Protein AF-A0A2P5C4Z2-F1 (afdb_monomer_lite)

Secondary structure (DSSP, 8-state):
-----------------HHHHHHHHHHHHHHHHHHHHHHHHHHHHHHSHHHHHHHHTS-HHHHHHHHHHHHHHHHHHHHHHHHHHHHHHHHHHHHHHHHHHHHHHHHHHHHHHHHHHHHHHHHHTT--

pLDDT: mean 77.93, std 17.24, range [33.22, 95.69]

Structure (mmCIF, N/CA/C/O backbone):
data_AF-A0A2P5C4Z2-F1
#
_entry.id   AF-A0A2P5C4Z2-F1
#
loop_
_atom_site.group_PDB
_atom_site.id
_atom_site.type_symbol
_atom_site.label_atom_id
_atom_site.label_alt_id
_atom_site.label_comp_id
_atom_site.label_asym_id
_atom_site.label_entity_id
_atom_site.label_seq_id
_atom_site.pdbx_PDB_ins_code
_atom_site.Cartn_x
_atom_site.Cartn_y
_atom_site.Cartn_z
_atom_site.occupancy
_atom_site.B_iso_or_equiv
_atom_site.auth_seq_id
_atom_site.auth_comp_id
_atom_site.auth_asym_id
_atom_site.auth_atom_id
_atom_site.pdbx_PDB_model_num
ATOM 1 N N . MET A 1 1 ? 34.610 56.907 -1.989 1.00 44.38 1 MET A N 1
ATOM 2 C CA . MET A 1 1 ? 35.527 56.065 -2.791 1.00 44.38 1 MET A CA 1
ATOM 3 C C . MET A 1 1 ? 36.081 55.009 -1.846 1.00 44.38 1 MET A C 1
ATOM 5 O O . MET A 1 1 ? 36.580 55.414 -0.810 1.00 44.38 1 MET A O 1
ATOM 9 N N . SER A 1 2 ? 35.853 53.703 -2.002 1.00 38.38 2 SER A N 1
ATOM 10 C CA . SER A 1 2 ? 36.085 52.847 -3.183 1.00 38.38 2 SER A CA 1
ATOM 11 C C . SER A 1 2 ? 35.118 51.641 -3.162 1.00 38.38 2 SER A C 1
ATOM 13 O O . SER A 1 2 ? 34.876 51.085 -2.101 1.00 38.38 2 SER A O 1
ATOM 15 N N . HIS A 1 3 ? 34.414 51.380 -4.270 1.00 40.19 3 HIS A N 1
ATOM 16 C CA . HIS A 1 3 ? 34.574 50.218 -5.171 1.00 40.19 3 HIS A CA 1
ATOM 17 C C . HIS A 1 3 ? 34.009 48.882 -4.632 1.00 40.19 3 HIS A C 1
ATOM 19 O O . HIS A 1 3 ? 34.709 48.131 -3.961 1.00 40.19 3 HIS A O 1
ATOM 25 N N . LEU A 1 4 ? 32.753 48.569 -4.982 1.00 33.78 4 LEU A N 1
ATOM 26 C CA . LEU A 1 4 ? 32.196 47.214 -4.914 1.00 33.78 4 LEU A CA 1
ATOM 27 C C . LEU A 1 4 ? 31.867 46.770 -6.343 1.00 33.78 4 LEU A C 1
ATOM 29 O O . LEU A 1 4 ? 30.758 46.944 -6.828 1.00 33.78 4 LEU A O 1
ATOM 33 N N . GLU A 1 5 ? 32.884 46.237 -7.007 1.00 46.44 5 GLU A N 1
ATOM 34 C CA . GLU A 1 5 ? 32.757 45.400 -8.195 1.00 46.44 5 GLU A CA 1
ATOM 35 C C . GLU A 1 5 ? 33.354 44.054 -7.788 1.00 46.44 5 GLU A C 1
ATOM 37 O O . GLU A 1 5 ? 34.567 43.940 -7.608 1.00 46.44 5 GLU A O 1
ATOM 42 N N . LEU A 1 6 ? 32.502 43.051 -7.580 1.00 33.22 6 LEU A N 1
ATOM 43 C CA . LEU A 1 6 ? 32.915 41.650 -7.574 1.00 33.22 6 LEU A CA 1
ATOM 44 C C . LEU A 1 6 ? 31.956 40.869 -8.472 1.00 33.22 6 LEU A C 1
ATOM 46 O O . LEU A 1 6 ? 31.088 40.124 -8.028 1.00 33.22 6 LEU A O 1
ATOM 50 N N . SER A 1 7 ? 32.137 41.088 -9.771 1.00 46.50 7 SER A N 1
ATOM 51 C CA . SER A 1 7 ? 31.831 40.103 -10.796 1.00 46.50 7 SER A CA 1
ATOM 52 C C . SER A 1 7 ? 32.673 38.852 -10.536 1.00 46.50 7 SER A C 1
ATOM 54 O O . SER A 1 7 ? 33.900 38.928 -10.605 1.00 46.50 7 SER A O 1
ATOM 56 N N . LYS A 1 8 ? 32.038 37.711 -10.242 1.00 40.50 8 LYS A N 1
ATOM 57 C CA . LYS A 1 8 ? 32.404 36.443 -10.885 1.00 40.50 8 LYS A CA 1
ATOM 58 C C . LYS A 1 8 ? 31.354 35.366 -10.652 1.00 40.50 8 LYS A C 1
ATOM 60 O O . LYS A 1 8 ? 30.974 35.072 -9.525 1.00 40.50 8 LYS A O 1
ATOM 65 N N . GLU A 1 9 ? 30.937 34.786 -11.764 1.00 45.53 9 GLU A N 1
ATOM 66 C CA . GLU A 1 9 ? 30.151 33.570 -11.901 1.00 45.53 9 GLU A CA 1
ATOM 67 C C . GLU A 1 9 ? 30.445 32.530 -10.813 1.00 45.53 9 GLU A C 1
ATOM 69 O O . GLU A 1 9 ? 31.582 32.123 -10.579 1.00 45.53 9 GLU A O 1
ATOM 74 N N . THR A 1 10 ? 29.385 31.998 -10.222 1.00 34.69 10 THR A N 1
ATOM 75 C CA . THR A 1 10 ? 29.356 30.576 -9.895 1.00 34.69 10 THR A CA 1
ATOM 76 C C . THR A 1 10 ? 28.046 30.058 -10.451 1.00 34.69 10 THR A C 1
ATOM 78 O O . THR A 1 10 ? 27.021 30.014 -9.778 1.00 34.69 10 THR A O 1
ATOM 81 N N . ALA A 1 11 ? 28.079 29.724 -11.742 1.00 44.97 11 ALA A N 1
ATOM 82 C CA . ALA A 1 11 ? 27.218 28.690 -12.274 1.00 44.97 11 ALA A CA 1
ATOM 83 C C . ALA A 1 11 ? 27.558 27.419 -11.491 1.00 44.97 11 ALA A C 1
ATOM 85 O O . ALA A 1 11 ? 28.451 26.659 -11.863 1.00 44.97 11 ALA A O 1
ATOM 86 N N . THR A 1 12 ? 26.896 27.216 -10.354 1.00 34.09 12 THR A N 1
ATOM 87 C CA . THR A 1 12 ? 26.786 25.881 -9.791 1.00 34.09 12 THR A CA 1
ATOM 88 C C . THR A 1 12 ? 25.917 25.136 -10.787 1.00 34.09 12 THR A C 1
ATOM 90 O O . THR A 1 12 ? 24.692 25.234 -10.758 1.00 34.09 12 THR A O 1
ATOM 93 N N . SER A 1 13 ? 26.586 24.504 -11.756 1.00 44.09 13 SER A N 1
ATOM 94 C CA . SER A 1 13 ? 26.050 23.394 -12.526 1.00 44.09 13 SER A CA 1
ATOM 95 C C . SER A 1 13 ? 25.271 22.544 -11.536 1.00 44.09 13 SER A C 1
ATOM 97 O O . SER A 1 13 ? 25.856 21.953 -10.627 1.00 44.09 13 SER A O 1
ATOM 99 N N . LEU A 1 14 ? 23.945 22.610 -11.637 1.00 46.19 14 LEU A N 1
ATOM 100 C CA . LEU A 1 14 ? 23.016 21.797 -10.877 1.00 46.19 14 LEU A CA 1
ATOM 101 C C . LEU A 1 14 ? 23.155 20.388 -11.443 1.00 46.19 14 LEU A C 1
ATOM 103 O O . LEU A 1 14 ? 22.292 19.919 -12.171 1.00 46.19 14 LEU A O 1
ATOM 107 N N . GLU A 1 15 ? 24.299 19.759 -11.203 1.00 40.09 15 GLU A N 1
ATOM 108 C CA . GLU A 1 15 ? 24.484 18.344 -11.438 1.00 40.09 15 GLU A CA 1
ATOM 109 C C . GLU A 1 15 ? 23.599 17.674 -10.387 1.00 40.09 15 GLU A C 1
ATOM 111 O O . GLU A 1 15 ? 23.866 17.807 -9.187 1.00 40.09 15 GLU A O 1
ATOM 116 N N . PRO A 1 16 ? 22.447 17.100 -10.781 1.00 42.53 16 PRO A N 1
ATOM 117 C CA . PRO A 1 16 ? 21.524 16.563 -9.807 1.00 42.53 16 PRO A CA 1
ATOM 118 C C . PRO A 1 16 ? 22.221 15.358 -9.187 1.00 42.53 16 PRO A C 1
ATOM 120 O O . PRO A 1 16 ? 22.420 14.341 -9.845 1.00 42.53 16 PRO A O 1
ATOM 123 N N . ASN A 1 17 ? 22.623 15.499 -7.926 1.00 51.75 17 ASN A N 1
ATOM 124 C CA . ASN A 1 17 ? 23.183 14.421 -7.131 1.00 51.75 17 ASN A CA 1
ATOM 125 C C . ASN A 1 17 ? 22.094 13.350 -6.958 1.00 51.75 17 ASN A C 1
ATOM 127 O O . ASN A 1 17 ? 21.253 13.430 -6.066 1.00 51.75 17 ASN A O 1
ATOM 131 N N . LEU A 1 18 ? 22.039 12.411 -7.905 1.00 53.31 18 LEU A N 1
ATOM 132 C CA . LEU A 1 18 ? 21.040 11.344 -7.969 1.00 53.31 18 LEU A CA 1
ATOM 133 C C . LEU A 1 18 ? 21.111 10.438 -6.730 1.00 53.31 18 LEU A C 1
ATOM 135 O O . LEU A 1 18 ? 20.081 9.972 -6.261 1.00 53.31 18 LEU A O 1
ATOM 139 N N . VAL A 1 19 ? 22.307 10.279 -6.150 1.00 47.03 19 VAL A N 1
ATOM 140 C CA . VAL A 1 19 ? 22.574 9.406 -4.994 1.00 47.03 19 VAL A CA 1
ATOM 141 C C . VAL A 1 19 ? 21.892 9.896 -3.709 1.00 47.03 19 VAL A C 1
ATOM 143 O O . VAL A 1 19 ? 21.485 9.080 -2.887 1.00 47.03 19 VAL A O 1
ATOM 146 N N . ASP A 1 20 ? 21.735 11.209 -3.536 1.00 60.78 20 ASP A N 1
ATOM 147 C CA . ASP A 1 20 ? 21.149 11.797 -2.318 1.00 60.78 20 ASP A CA 1
ATOM 148 C C . ASP A 1 20 ? 19.611 11.675 -2.304 1.00 60.78 20 ASP A C 1
ATOM 150 O O . ASP A 1 20 ? 18.987 11.420 -1.274 1.00 60.78 20 ASP A O 1
ATOM 154 N N . LYS A 1 21 ? 18.988 11.750 -3.488 1.00 66.25 21 LYS A N 1
ATOM 155 C CA . LYS A 1 21 ? 17.525 11.701 -3.654 1.00 66.25 21 LYS A CA 1
ATOM 156 C C . LYS A 1 21 ? 16.937 10.318 -3.406 1.00 66.25 21 LYS A C 1
ATOM 158 O O . LYS A 1 21 ? 15.841 10.208 -2.858 1.00 66.25 21 LYS A O 1
ATOM 163 N N . ASP A 1 22 ? 17.657 9.267 -3.788 1.00 70.56 22 ASP A N 1
ATOM 164 C CA . ASP A 1 22 ? 17.205 7.897 -3.552 1.00 70.56 22 ASP A CA 1
ATOM 165 C C . ASP A 1 22 ? 17.188 7.586 -2.048 1.00 70.56 22 ASP A C 1
ATOM 167 O O . ASP A 1 22 ? 16.217 7.027 -1.540 1.00 70.56 22 ASP A O 1
ATOM 171 N N . GLY A 1 23 ? 18.210 8.026 -1.303 1.00 75.75 23 GLY A N 1
ATOM 172 C CA . GLY A 1 23 ? 18.269 7.876 0.155 1.00 75.75 23 GLY A CA 1
ATOM 173 C C . GLY A 1 23 ? 17.136 8.604 0.887 1.00 75.75 23 GLY A C 1
ATOM 174 O O . GLY A 1 23 ? 16.505 8.027 1.777 1.00 75.75 23 GLY A O 1
ATOM 175 N N . GLU A 1 24 ? 16.833 9.840 0.485 1.00 78.81 24 GLU A N 1
ATOM 176 C CA . GLU A 1 24 ? 15.699 10.608 1.017 1.00 78.81 24 GLU A CA 1
ATOM 177 C C . GLU A 1 24 ? 14.351 9.942 0.717 1.00 78.81 24 GLU A C 1
ATOM 179 O O . GLU A 1 24 ? 13.489 9.866 1.598 1.00 78.81 24 GLU A O 1
ATOM 184 N N . LEU A 1 25 ? 14.178 9.400 -0.493 1.00 74.44 25 LEU A N 1
ATOM 185 C CA . LEU A 1 25 ? 12.976 8.662 -0.865 1.00 74.44 25 LEU A CA 1
ATOM 186 C C . LEU A 1 25 ? 12.801 7.416 0.004 1.00 74.44 25 LEU A C 1
ATOM 188 O O . LEU A 1 25 ? 11.727 7.213 0.563 1.00 74.44 25 LEU A O 1
ATOM 192 N N . PHE A 1 26 ? 13.844 6.603 0.187 1.00 73.38 26 PHE A N 1
ATOM 193 C CA . PHE A 1 26 ? 13.771 5.428 1.061 1.00 73.38 26 PHE A CA 1
ATOM 194 C C . PHE A 1 26 ? 13.459 5.799 2.516 1.00 73.38 26 PHE A C 1
ATOM 196 O O . PHE A 1 26 ? 12.690 5.102 3.181 1.00 73.38 26 PHE A O 1
ATOM 203 N N . ALA A 1 27 ? 14.009 6.907 3.018 1.00 83.00 27 ALA A N 1
ATOM 204 C CA . ALA A 1 27 ? 13.679 7.410 4.348 1.00 83.00 27 ALA A CA 1
ATOM 205 C C . ALA A 1 27 ? 12.202 7.829 4.450 1.00 83.00 27 ALA A C 1
ATOM 207 O O . ALA A 1 27 ? 11.529 7.480 5.425 1.00 83.00 27 ALA A O 1
ATOM 208 N N . LEU A 1 28 ? 11.679 8.519 3.430 1.00 80.81 28 LEU A N 1
ATOM 209 C CA . LEU A 1 28 ? 10.270 8.896 3.349 1.00 80.81 28 LEU A CA 1
ATOM 210 C C . LEU A 1 28 ? 9.372 7.654 3.296 1.00 80.81 28 LEU A C 1
ATOM 212 O O . LEU A 1 28 ? 8.440 7.548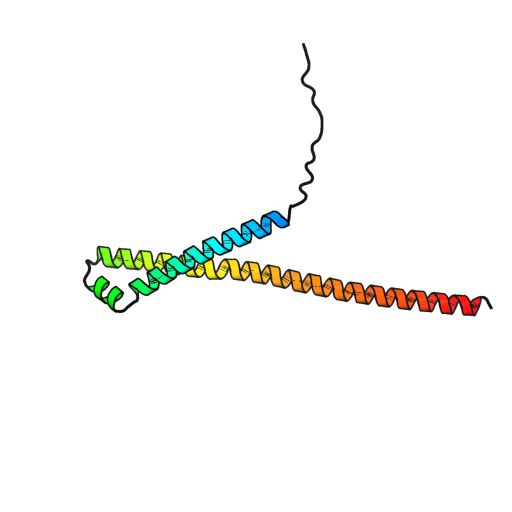 4.089 1.00 80.81 28 LEU A O 1
ATOM 216 N N . LEU A 1 29 ? 9.689 6.683 2.438 1.00 75.81 29 LEU A N 1
ATOM 217 C CA . LEU A 1 29 ? 8.962 5.419 2.310 1.00 75.81 29 LEU A CA 1
ATOM 218 C C . LEU A 1 29 ? 8.890 4.656 3.634 1.00 75.81 29 LEU A C 1
ATOM 220 O O . LEU A 1 29 ? 7.808 4.225 4.029 1.00 75.81 29 LEU A O 1
ATOM 224 N N . ASN A 1 30 ? 10.006 4.544 4.357 1.00 80.94 30 ASN A N 1
ATOM 225 C CA . ASN A 1 30 ? 10.030 3.896 5.669 1.00 80.94 30 ASN A CA 1
ATOM 226 C C . ASN A 1 30 ? 9.155 4.636 6.688 1.00 80.94 30 ASN A C 1
ATOM 228 O O . ASN A 1 30 ? 8.354 4.005 7.376 1.00 80.94 30 ASN A O 1
ATOM 232 N N . GLN A 1 31 ? 9.224 5.970 6.744 1.00 84.69 31 GLN A N 1
ATOM 233 C CA . GLN A 1 31 ? 8.352 6.749 7.630 1.00 84.69 31 GLN A CA 1
ATOM 234 C C . GLN A 1 31 ? 6.866 6.609 7.277 1.00 84.69 31 GLN A C 1
ATOM 236 O O . GLN A 1 31 ? 6.012 6.588 8.168 1.00 84.69 31 GLN A O 1
ATOM 241 N N . LEU A 1 32 ? 6.531 6.566 5.986 1.00 81.25 32 LEU A N 1
ATOM 242 C CA . LEU A 1 32 ? 5.157 6.376 5.529 1.00 81.25 32 LEU A CA 1
ATOM 243 C C . LEU A 1 32 ? 4.657 4.974 5.885 1.00 81.25 32 LEU A C 1
ATOM 245 O O . LEU A 1 32 ? 3.549 4.836 6.404 1.00 81.25 32 LEU A O 1
ATOM 249 N N . LEU A 1 33 ? 5.493 3.955 5.690 1.00 81.44 33 LEU A N 1
ATOM 250 C CA . LEU A 1 33 ? 5.180 2.582 6.063 1.00 81.44 33 LEU A CA 1
ATOM 251 C C . LEU A 1 33 ? 4.973 2.444 7.577 1.00 81.44 33 LEU A C 1
ATOM 253 O O . LEU A 1 33 ? 3.987 1.850 8.002 1.00 81.44 33 LEU A O 1
ATOM 257 N N . GLU A 1 34 ? 5.828 3.049 8.402 1.00 86.88 34 GLU A N 1
ATOM 258 C CA . GLU A 1 34 ? 5.656 3.079 9.860 1.00 86.88 34 GLU A CA 1
ATOM 259 C C . GLU A 1 34 ? 4.317 3.710 10.265 1.00 86.88 34 GLU A C 1
ATOM 261 O O . GLU A 1 34 ? 3.585 3.158 11.093 1.00 86.88 34 GLU A O 1
ATOM 266 N N . LYS A 1 35 ? 3.951 4.842 9.650 1.00 86.06 35 LYS A N 1
ATOM 267 C CA . LYS A 1 35 ? 2.657 5.502 9.884 1.00 86.06 35 LYS A CA 1
ATOM 268 C C . LYS A 1 35 ? 1.487 4.613 9.471 1.00 86.06 35 LYS A C 1
ATOM 270 O O . LYS A 1 35 ? 0.535 4.489 10.239 1.00 86.06 35 LYS A O 1
ATOM 275 N N . ALA A 1 36 ? 1.574 3.962 8.312 1.00 84.88 36 ALA A N 1
ATOM 276 C CA . ALA A 1 36 ? 0.556 3.029 7.842 1.00 84.88 36 ALA A CA 1
ATOM 277 C C . ALA A 1 36 ? 0.400 1.841 8.806 1.00 84.88 36 ALA A C 1
ATOM 279 O O . ALA A 1 36 ? -0.718 1.526 9.211 1.00 84.88 36 ALA A O 1
ATOM 280 N N . CYS A 1 37 ? 1.504 1.244 9.259 1.00 86.06 37 CYS A N 1
ATOM 281 C CA . CYS A 1 37 ? 1.502 0.157 10.238 1.00 86.06 37 CYS A CA 1
ATOM 282 C C . CYS A 1 37 ? 0.840 0.570 11.562 1.00 86.06 37 CYS A C 1
ATOM 284 O O . CYS A 1 37 ? 0.017 -0.170 12.103 1.00 86.06 37 CYS A O 1
ATOM 286 N N . MET A 1 38 ? 1.138 1.770 12.068 1.00 88.19 38 MET A N 1
ATOM 287 C CA . MET A 1 38 ? 0.486 2.300 13.271 1.00 88.19 38 MET A CA 1
ATOM 288 C C . MET A 1 38 ? -1.021 2.512 13.072 1.00 88.19 38 MET A C 1
ATOM 290 O O . MET A 1 38 ? -1.815 2.188 13.961 1.00 88.19 38 MET A O 1
ATOM 294 N N . SER A 1 39 ? -1.429 3.031 11.912 1.00 86.50 39 SER A N 1
ATOM 295 C CA . SER A 1 39 ? -2.840 3.207 11.561 1.00 86.50 39 SER A CA 1
ATOM 296 C C . SER A 1 39 ? -3.583 1.872 11.472 1.00 86.50 39 SER A C 1
ATOM 298 O O . SER A 1 39 ? -4.683 1.767 12.012 1.00 86.50 39 SER A O 1
ATOM 300 N N . ILE A 1 40 ? -2.978 0.840 10.876 1.00 88.31 40 ILE A N 1
ATOM 301 C CA . ILE A 1 40 ? -3.546 -0.518 10.801 1.00 88.31 40 ILE A CA 1
ATOM 302 C C . ILE A 1 40 ? -3.710 -1.114 12.197 1.00 88.31 40 ILE A C 1
ATOM 304 O O . ILE A 1 40 ? -4.803 -1.544 12.549 1.00 88.31 40 ILE A O 1
ATOM 308 N N . ALA A 1 41 ? -2.674 -1.050 13.038 1.00 91.50 41 ALA A N 1
ATOM 309 C CA . ALA A 1 41 ? -2.751 -1.551 14.410 1.00 91.50 41 ALA A CA 1
ATOM 310 C C . ALA A 1 41 ? -3.853 -0.849 15.229 1.00 91.50 41 ALA A C 1
ATOM 312 O O . ALA A 1 41 ? -4.511 -1.465 16.074 1.00 91.50 41 ALA A O 1
ATOM 313 N N . PHE A 1 42 ? -4.085 0.446 14.984 1.00 89.00 42 PHE A N 1
ATOM 314 C CA . PHE A 1 42 ? -5.207 1.166 15.583 1.00 89.00 42 PHE A CA 1
ATOM 315 C C . PHE A 1 42 ? -6.559 0.653 15.074 1.00 89.00 42 PHE A C 1
ATOM 317 O O . PHE A 1 42 ? -7.462 0.443 15.887 1.00 89.00 42 PHE A O 1
ATOM 324 N N . ILE A 1 43 ? -6.699 0.458 13.759 1.00 89.69 43 ILE A N 1
ATOM 325 C CA . ILE A 1 43 ? -7.918 -0.078 13.144 1.00 89.69 43 ILE A CA 1
ATOM 326 C C . ILE A 1 43 ? -8.225 -1.451 13.740 1.00 89.69 43 ILE A C 1
ATOM 328 O O . ILE A 1 43 ? -9.303 -1.605 14.304 1.00 89.69 43 ILE A O 1
ATOM 332 N N . ASP A 1 44 ? -7.264 -2.376 13.744 1.00 91.81 44 ASP A N 1
ATOM 333 C CA . ASP A 1 44 ? -7.414 -3.728 14.299 1.00 91.81 44 ASP A CA 1
ATOM 334 C C . ASP A 1 44 ? -7.860 -3.708 15.759 1.00 91.81 44 ASP A C 1
ATOM 336 O O . ASP A 1 44 ? -8.769 -4.430 16.174 1.00 91.81 44 ASP A O 1
ATOM 340 N N . ARG A 1 45 ? -7.266 -2.827 16.570 1.00 92.25 45 ARG A N 1
ATOM 341 C CA . ARG A 1 45 ? -7.662 -2.678 17.971 1.00 92.25 45 ARG A CA 1
ATOM 342 C C . ARG A 1 45 ? -9.116 -2.221 18.113 1.00 92.25 45 ARG A C 1
ATOM 344 O O . ARG A 1 45 ? -9.784 -2.647 19.055 1.00 92.25 45 ARG A O 1
ATOM 351 N N . VAL A 1 46 ? -9.593 -1.332 17.243 1.00 86.94 46 VAL A N 1
ATOM 352 C CA . VAL A 1 46 ? -10.965 -0.796 17.292 1.00 86.94 46 VAL A CA 1
ATOM 353 C C . VAL A 1 46 ? -11.982 -1.775 16.702 1.00 86.94 46 VAL A C 1
ATOM 355 O O . VAL A 1 46 ? -13.087 -1.866 17.233 1.00 86.94 46 VAL A O 1
ATOM 358 N N . THR A 1 47 ? -11.619 -2.505 15.649 1.00 88.69 47 THR A N 1
ATOM 359 C CA . THR A 1 47 ? -12.481 -3.479 14.960 1.00 88.69 47 THR A CA 1
ATOM 360 C C . THR A 1 47 ? -12.480 -4.857 15.616 1.00 88.69 47 THR A C 1
ATOM 362 O O . THR A 1 47 ? -13.385 -5.643 15.351 1.00 88.69 47 THR A O 1
ATOM 365 N N . SER A 1 48 ? -11.518 -5.149 16.499 1.00 94.50 48 SER A N 1
ATOM 366 C CA . SER A 1 48 ? -11.553 -6.348 17.343 1.00 94.50 48 SER A CA 1
ATOM 367 C C . SER A 1 48 ? -12.859 -6.440 18.136 1.00 94.50 48 SER A C 1
ATOM 369 O O . SER A 1 48 ? -13.393 -5.419 18.569 1.00 94.50 48 SER A O 1
ATOM 371 N N . GLU A 1 49 ? -13.338 -7.658 18.399 1.00 93.94 49 GLU A N 1
ATOM 372 C CA . GLU A 1 49 ? -14.581 -7.900 19.150 1.00 93.94 49 GLU A CA 1
ATOM 373 C C . GLU A 1 49 ? -14.596 -7.152 20.495 1.00 93.94 49 GLU A C 1
ATOM 375 O O . GLU A 1 49 ? -15.524 -6.411 20.811 1.00 93.94 49 GLU A O 1
ATOM 380 N N . GLU A 1 50 ? -13.502 -7.250 21.251 1.00 93.94 50 GLU A N 1
ATOM 381 C CA . GLU A 1 50 ? -13.319 -6.542 22.521 1.00 93.94 50 GLU A CA 1
ATOM 382 C C . GLU A 1 50 ? -13.306 -5.011 22.339 1.00 93.94 50 GLU A C 1
ATOM 384 O O . GLU A 1 50 ? -13.852 -4.268 23.159 1.00 93.94 50 GLU A O 1
ATOM 389 N N . GLY A 1 51 ? -12.675 -4.506 21.275 1.00 91.62 51 GLY A N 1
ATOM 390 C CA . GLY A 1 51 ? -12.651 -3.080 20.940 1.00 91.62 51 GLY A CA 1
ATOM 391 C C . GLY A 1 51 ? -14.032 -2.538 20.578 1.00 91.62 51 GLY A C 1
ATOM 392 O O . GLY A 1 51 ? -14.441 -1.486 21.084 1.00 91.62 51 GLY A O 1
ATOM 393 N N . TRP A 1 52 ? -14.766 -3.295 19.770 1.00 88.06 52 TRP A N 1
ATOM 394 C CA . TRP A 1 52 ? -16.115 -2.995 19.322 1.00 88.06 52 TRP A CA 1
ATOM 395 C C . TRP A 1 52 ? -17.121 -3.026 20.476 1.00 88.06 52 TRP A C 1
ATOM 397 O O . TRP A 1 52 ? -17.854 -2.056 20.687 1.00 88.06 52 TRP A O 1
ATOM 407 N N . GLU A 1 53 ? -17.112 -4.080 21.294 1.00 93.31 53 GLU A N 1
ATOM 408 C CA . GLU A 1 53 ? -17.949 -4.188 22.494 1.00 93.31 53 GLU A CA 1
ATOM 409 C C . GLU A 1 53 ? -17.670 -3.062 23.487 1.00 93.31 53 GLU A C 1
ATOM 411 O O . GLU A 1 53 ? -18.589 -2.423 24.014 1.00 93.31 53 GLU A O 1
ATOM 416 N N . ARG A 1 54 ? -16.390 -2.739 23.699 1.00 90.88 54 ARG A N 1
ATOM 417 C CA . ARG A 1 54 ? -16.001 -1.605 24.536 1.00 90.88 54 ARG A CA 1
ATOM 418 C C . ARG A 1 54 ? -16.538 -0.294 23.979 1.00 90.88 54 ARG A C 1
ATOM 420 O O . ARG A 1 54 ? -16.957 0.544 24.771 1.00 90.88 54 ARG A O 1
ATOM 427 N N . MET A 1 55 ? -16.532 -0.105 22.660 1.00 89.88 55 MET A N 1
ATOM 428 C CA . MET A 1 55 ? -17.038 1.103 22.009 1.00 89.88 55 MET A CA 1
ATOM 429 C C . MET A 1 55 ? -18.560 1.234 22.133 1.00 89.88 55 MET A C 1
ATOM 431 O O . MET A 1 55 ? -19.031 2.317 22.481 1.00 89.88 55 MET A O 1
ATOM 435 N N . LYS A 1 56 ? -19.317 0.142 21.959 1.00 87.44 56 LYS A N 1
ATOM 436 C CA . LYS A 1 56 ? -20.782 0.117 22.145 1.00 87.44 56 LYS A CA 1
ATOM 437 C C . LYS A 1 56 ? -21.216 0.511 23.560 1.00 87.44 56 LYS A C 1
ATOM 439 O O . LYS A 1 56 ? -22.290 1.072 23.741 1.00 87.44 56 LYS A O 1
ATOM 444 N N . ARG A 1 57 ? -20.369 0.257 24.563 1.00 93.19 57 ARG A N 1
ATOM 445 C CA . ARG A 1 57 ? -20.606 0.631 25.969 1.00 93.19 57 ARG A CA 1
ATOM 446 C C . ARG A 1 57 ? -20.229 2.081 26.303 1.00 93.19 57 ARG A C 1
ATOM 448 O O . ARG A 1 57 ? -20.463 2.520 27.428 1.00 93.19 57 ARG A O 1
ATOM 455 N N . ARG A 1 58 ? -19.601 2.827 25.386 1.00 92.44 58 ARG A N 1
ATOM 456 C CA . ARG A 1 58 ? -19.242 4.242 25.596 1.00 92.44 58 ARG A CA 1
ATOM 457 C C . ARG A 1 58 ? -20.396 5.168 25.223 1.00 92.44 58 ARG A C 1
ATOM 459 O O . ARG A 1 58 ? -21.323 4.798 24.514 1.00 92.44 58 ARG A O 1
ATOM 466 N N . SER A 1 59 ? -20.309 6.418 25.679 1.00 93.88 59 SER A N 1
ATOM 467 C CA . SER A 1 59 ? -21.232 7.460 25.235 1.00 93.88 59 SER A CA 1
ATOM 468 C C . SER A 1 59 ? -21.098 7.698 23.728 1.00 93.88 59 SER A C 1
ATOM 470 O O . SER A 1 59 ? -20.003 7.596 23.166 1.00 93.88 59 SER A O 1
ATOM 472 N N . ALA A 1 60 ? -22.201 8.087 23.083 1.00 92.00 60 ALA A N 1
ATOM 473 C CA . ALA A 1 60 ? -22.248 8.333 21.641 1.00 92.00 60 ALA A CA 1
ATOM 474 C C . ALA A 1 60 ? -21.149 9.301 21.160 1.00 92.00 60 ALA A C 1
ATOM 476 O O . ALA A 1 60 ? -20.549 9.082 20.114 1.00 92.00 60 ALA A O 1
ATOM 477 N N . LYS A 1 61 ? -20.810 10.324 21.959 1.00 92.94 61 LYS A N 1
ATOM 478 C CA . LYS A 1 61 ? -19.725 11.274 21.655 1.00 92.94 61 LYS A CA 1
ATOM 479 C C . LYS A 1 61 ? -18.350 10.601 21.565 1.00 92.94 61 LYS A C 1
ATOM 481 O O . LYS A 1 61 ? -17.566 10.924 20.677 1.00 92.94 61 LYS A O 1
ATOM 486 N N . VAL A 1 62 ? -18.048 9.683 22.485 1.00 88.75 62 VAL A N 1
ATOM 487 C CA . VAL A 1 62 ? -16.766 8.961 22.513 1.00 88.75 62 VAL A CA 1
ATOM 488 C C . VAL A 1 62 ? -16.709 7.934 21.386 1.00 88.75 62 VAL A C 1
ATOM 490 O O . VAL A 1 62 ? -15.688 7.850 20.705 1.00 88.75 62 VAL A O 1
ATOM 493 N N . ALA A 1 63 ? -17.804 7.201 21.160 1.00 89.50 63 ALA A N 1
ATOM 494 C CA . ALA A 1 63 ? -17.910 6.247 20.060 1.00 89.50 63 ALA A CA 1
ATOM 495 C C . ALA A 1 63 ? -17.711 6.946 18.706 1.00 89.50 63 ALA A C 1
ATOM 497 O O . ALA A 1 63 ? -16.808 6.579 17.962 1.00 89.50 63 ALA A O 1
ATOM 498 N N . PHE A 1 64 ? -18.442 8.035 18.453 1.00 88.88 64 PHE A N 1
ATOM 499 C CA . PHE A 1 64 ? -18.306 8.846 17.242 1.00 88.88 64 PHE A CA 1
ATOM 500 C C . PHE A 1 64 ? -16.871 9.344 17.021 1.00 88.88 64 PHE A C 1
ATOM 502 O O . PHE A 1 64 ? -16.319 9.185 15.934 1.00 88.88 64 PHE A O 1
ATOM 509 N N . GLY A 1 65 ? -16.230 9.902 18.054 1.00 91.25 65 GLY A N 1
ATOM 510 C CA . GLY A 1 65 ? -14.843 10.365 17.949 1.00 91.25 65 GLY A CA 1
ATOM 511 C C . GLY A 1 65 ? -13.857 9.238 17.622 1.00 91.25 65 GLY A C 1
ATOM 512 O O . GLY A 1 65 ? -12.921 9.439 16.848 1.00 91.25 65 GLY A O 1
ATOM 513 N N . SER A 1 66 ? -14.082 8.043 18.175 1.00 89.12 66 SER A N 1
ATOM 514 C CA . SER A 1 66 ? -13.284 6.854 17.865 1.00 89.12 66 SER A CA 1
ATOM 515 C C . SER A 1 66 ? -13.487 6.399 16.419 1.00 89.12 66 SER A C 1
ATOM 517 O O . SER A 1 66 ? -12.507 6.146 15.722 1.00 89.12 66 SER A O 1
ATOM 519 N N . THR A 1 67 ? -14.733 6.370 15.936 1.00 90.25 67 THR A N 1
ATOM 520 C CA . THR A 1 67 ? -15.062 6.033 14.544 1.00 90.25 67 THR A CA 1
ATOM 521 C C . THR A 1 67 ? -14.449 7.026 13.557 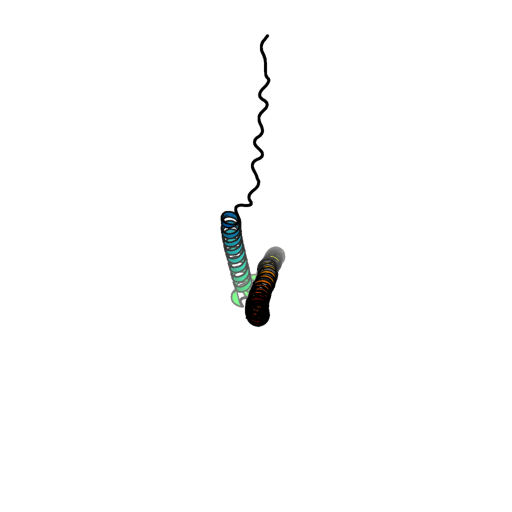1.00 90.25 67 THR A C 1
ATOM 523 O O . THR A 1 67 ? -13.831 6.607 12.585 1.00 90.25 67 THR A O 1
ATOM 526 N N . MET A 1 68 ? -14.531 8.335 13.820 1.00 94.00 68 MET A N 1
ATOM 527 C CA . MET A 1 68 ? -13.904 9.356 12.968 1.00 94.00 68 MET A CA 1
ATOM 528 C C . MET A 1 68 ? -12.383 9.204 12.917 1.00 94.00 68 MET A C 1
ATOM 530 O O . MET A 1 68 ? -11.778 9.318 11.852 1.00 94.00 68 MET A O 1
ATOM 534 N N . ARG A 1 69 ? -11.751 8.893 14.055 1.00 91.12 69 ARG A N 1
ATOM 535 C CA . ARG A 1 69 ? -10.314 8.606 14.096 1.00 91.12 69 ARG A CA 1
ATOM 536 C C . ARG A 1 69 ? -9.966 7.338 13.314 1.00 91.12 69 ARG A C 1
ATOM 538 O O . ARG A 1 69 ? -8.944 7.319 12.637 1.00 91.12 69 ARG A O 1
ATOM 545 N N . MET A 1 70 ? -10.794 6.299 13.385 1.00 91.00 70 MET A N 1
ATOM 546 C CA . MET A 1 70 ? -10.616 5.072 12.602 1.00 91.00 70 MET A CA 1
ATOM 547 C C . MET A 1 70 ? -10.730 5.348 11.098 1.00 91.00 70 MET A C 1
ATOM 549 O O . MET A 1 70 ? -9.876 4.905 10.334 1.00 91.00 70 MET A O 1
ATOM 553 N N . LEU A 1 71 ? -11.717 6.148 10.682 1.00 90.00 71 LEU A N 1
ATOM 554 C CA . LEU A 1 71 ? -11.893 6.564 9.290 1.00 90.00 71 LEU A CA 1
ATOM 555 C C . LEU A 1 71 ? -10.674 7.340 8.773 1.00 90.00 71 LEU A C 1
ATOM 557 O O . LEU A 1 71 ? -10.153 7.023 7.708 1.00 90.00 71 LEU A O 1
ATOM 561 N N . ALA A 1 72 ? -10.169 8.300 9.553 1.00 87.25 72 ALA A N 1
ATOM 562 C CA . ALA A 1 72 ? -8.965 9.050 9.200 1.00 87.25 72 ALA A CA 1
ATOM 563 C C . ALA A 1 72 ? -7.734 8.138 9.055 1.00 87.25 72 ALA A C 1
ATOM 565 O O . ALA A 1 72 ? -6.997 8.256 8.082 1.00 87.25 72 ALA A O 1
ATOM 566 N N . ASN A 1 73 ? -7.538 7.190 9.978 1.00 87.31 73 ASN A N 1
ATOM 567 C CA . ASN A 1 73 ? -6.446 6.214 9.889 1.00 87.31 73 ASN A CA 1
ATOM 568 C C . ASN A 1 73 ? -6.586 5.281 8.678 1.00 87.31 73 ASN A C 1
ATOM 570 O O . ASN A 1 73 ? -5.584 4.936 8.064 1.00 87.31 73 ASN A O 1
ATOM 574 N N . THR A 1 74 ? -7.813 4.915 8.306 1.00 87.75 74 THR A N 1
ATOM 575 C CA . THR A 1 74 ? -8.080 4.097 7.112 1.00 87.75 74 THR A CA 1
ATOM 576 C C . THR A 1 74 ? -7.725 4.862 5.840 1.00 87.75 74 THR A C 1
ATOM 578 O O . THR A 1 74 ? -7.065 4.315 4.964 1.00 87.75 74 THR A O 1
ATOM 581 N N . ALA A 1 75 ? -8.100 6.142 5.757 1.00 86.12 75 ALA A N 1
ATOM 582 C CA . ALA A 1 75 ? -7.740 7.000 4.631 1.00 86.12 75 ALA A CA 1
ATOM 583 C C . ALA A 1 75 ? -6.219 7.195 4.524 1.00 86.12 75 ALA A C 1
ATOM 585 O O . ALA A 1 75 ? -5.667 7.066 3.437 1.00 86.12 75 ALA A O 1
ATOM 586 N N . VAL A 1 76 ? -5.535 7.442 5.648 1.00 83.44 76 VAL A N 1
ATOM 587 C CA . VAL A 1 76 ? -4.066 7.537 5.688 1.00 83.44 76 VAL A CA 1
ATOM 588 C C . VAL A 1 76 ? -3.430 6.231 5.216 1.00 83.44 76 VAL A C 1
ATOM 590 O O . VAL A 1 76 ? -2.607 6.268 4.312 1.00 83.44 76 VAL A O 1
ATOM 593 N N . ALA A 1 77 ? -3.832 5.079 5.758 1.00 82.31 77 ALA A N 1
ATOM 594 C CA . ALA A 1 77 ? -3.294 3.788 5.332 1.00 82.31 77 ALA A CA 1
ATOM 595 C C . ALA A 1 77 ? -3.526 3.533 3.833 1.00 82.31 77 ALA A C 1
ATOM 597 O O . ALA A 1 77 ? -2.602 3.123 3.140 1.00 82.31 77 ALA A O 1
ATOM 598 N N . ALA A 1 78 ? -4.721 3.840 3.316 1.00 81.88 78 ALA A N 1
ATOM 599 C CA . ALA A 1 78 ? -5.038 3.681 1.900 1.00 81.88 78 ALA A CA 1
ATOM 600 C C . ALA A 1 78 ? -4.165 4.573 1.003 1.00 81.88 78 ALA A C 1
ATOM 602 O O . ALA A 1 78 ? -3.594 4.075 0.042 1.00 81.88 78 ALA A O 1
ATOM 603 N N . ILE A 1 79 ? -4.014 5.860 1.333 1.00 80.31 79 ILE A N 1
ATOM 604 C CA . ILE A 1 79 ? -3.183 6.799 0.560 1.00 80.31 79 ILE A CA 1
ATOM 605 C C . ILE A 1 79 ? -1.715 6.363 0.592 1.00 80.31 79 ILE A C 1
ATOM 607 O O . ILE A 1 79 ? -1.078 6.262 -0.452 1.00 80.31 79 ILE A O 1
ATOM 611 N N . LEU A 1 80 ? -1.195 6.044 1.780 1.00 74.00 80 LEU A N 1
ATOM 612 C CA . LEU A 1 80 ? 0.209 5.672 1.963 1.00 74.00 80 LEU A CA 1
ATOM 613 C C . LEU A 1 80 ? 0.568 4.319 1.347 1.00 74.00 80 LEU A C 1
ATOM 615 O O . LEU A 1 80 ? 1.735 4.086 1.056 1.00 74.00 80 LEU A O 1
ATOM 619 N N . MET A 1 81 ? -0.405 3.435 1.139 1.00 76.12 81 MET A N 1
ATOM 620 C CA . MET A 1 81 ? -0.188 2.197 0.390 1.00 76.12 81 MET A CA 1
ATOM 621 C C . MET A 1 81 ? -0.324 2.377 -1.125 1.00 76.12 81 MET A C 1
ATOM 623 O O . MET A 1 81 ? 0.191 1.545 -1.863 1.00 76.12 81 MET A O 1
ATOM 627 N N . HIS A 1 82 ? -0.994 3.430 -1.601 1.00 71.69 82 HIS A N 1
ATOM 628 C CA . HIS A 1 82 ? -1.242 3.635 -3.031 1.00 71.69 82 HIS A CA 1
ATOM 629 C C . HIS A 1 82 ? -0.169 4.509 -3.701 1.00 71.69 82 HIS A C 1
ATOM 631 O O . HIS A 1 82 ? 0.320 4.147 -4.769 1.00 71.69 82 HIS A O 1
ATOM 637 N N . ASP A 1 83 ? 0.220 5.627 -3.076 1.00 71.31 83 ASP A N 1
ATOM 638 C CA . ASP A 1 83 ? 1.111 6.644 -3.673 1.00 71.31 83 ASP A CA 1
ATOM 639 C C . ASP A 1 83 ? 2.538 6.115 -3.930 1.00 71.31 83 ASP A C 1
ATOM 641 O O . ASP A 1 83 ? 3.017 6.173 -5.064 1.00 71.31 83 ASP A O 1
ATOM 645 N N . PRO A 1 84 ? 3.202 5.485 -2.940 1.00 67.12 84 PRO A N 1
ATOM 646 C CA . PRO A 1 84 ? 4.523 4.889 -3.133 1.00 67.12 84 PRO A CA 1
ATOM 647 C C . PRO A 1 84 ? 4.580 3.769 -4.166 1.00 67.12 84 PRO A C 1
ATOM 649 O O . PRO A 1 84 ? 5.571 3.608 -4.872 1.00 67.12 84 PRO A O 1
ATOM 652 N N . VAL A 1 85 ? 3.526 2.953 -4.228 1.00 65.88 85 VAL A N 1
ATOM 653 C CA . VAL A 1 85 ? 3.466 1.798 -5.128 1.00 65.88 85 VAL A CA 1
ATOM 654 C C . VAL A 1 85 ? 3.343 2.262 -6.578 1.00 65.88 85 VAL A C 1
ATOM 656 O O . VAL A 1 85 ? 3.997 1.689 -7.446 1.00 65.88 85 VAL A O 1
ATOM 659 N N . LEU A 1 86 ? 2.575 3.327 -6.837 1.00 63.62 86 LEU A N 1
ATOM 660 C CA . LEU A 1 86 ? 2.505 3.961 -8.155 1.00 63.62 86 LEU A CA 1
ATOM 661 C C . LEU A 1 86 ? 3.845 4.571 -8.580 1.00 63.62 86 LEU A C 1
ATOM 663 O O . LEU A 1 86 ? 4.270 4.345 -9.710 1.00 63.62 86 LEU A O 1
ATOM 667 N N . GLU A 1 87 ? 4.536 5.281 -7.685 1.00 67.62 87 GLU A N 1
ATOM 668 C CA . GLU A 1 87 ? 5.849 5.860 -8.001 1.00 67.62 87 GLU A CA 1
ATOM 669 C C . GLU A 1 87 ? 6.905 4.772 -8.279 1.00 67.62 87 GLU A C 1
ATOM 671 O O . GLU A 1 87 ? 7.710 4.897 -9.203 1.00 67.62 87 GLU A O 1
ATOM 676 N N . CYS A 1 88 ? 6.886 3.667 -7.524 1.00 66.19 88 CYS A N 1
ATOM 677 C CA . CYS A 1 88 ? 7.744 2.508 -7.780 1.00 66.19 88 CYS A CA 1
ATOM 678 C C . CYS A 1 88 ? 7.438 1.834 -9.128 1.00 66.19 88 CYS A C 1
ATOM 680 O O . CYS A 1 88 ? 8.371 1.431 -9.820 1.00 66.19 88 CYS A O 1
ATOM 682 N N . LEU A 1 89 ? 6.162 1.721 -9.514 1.00 64.31 89 LEU A N 1
ATOM 683 C CA . LEU A 1 89 ? 5.752 1.157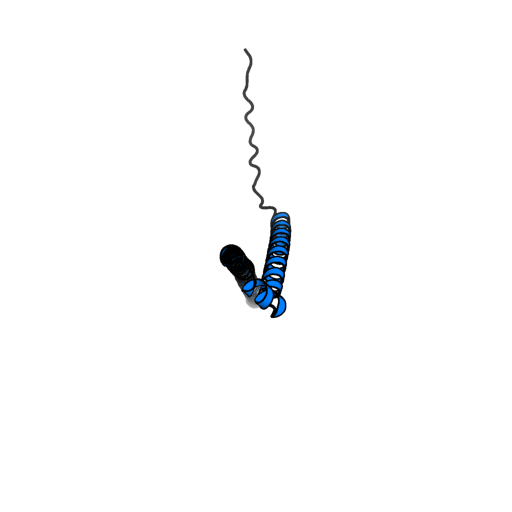 -10.805 1.00 64.31 89 LEU A CA 1
ATOM 684 C C . LEU A 1 89 ? 6.197 2.033 -11.984 1.00 64.31 89 LEU A C 1
ATOM 686 O O . LEU A 1 89 ? 6.772 1.510 -12.932 1.00 64.31 89 LEU A O 1
ATOM 690 N N . GLU A 1 90 ? 6.012 3.353 -11.904 1.00 71.81 90 GLU A N 1
ATOM 691 C CA . GLU A 1 90 ? 6.465 4.291 -12.945 1.00 71.81 90 GLU A CA 1
ATOM 692 C C . GLU A 1 90 ? 7.994 4.257 -13.110 1.00 71.81 90 GLU A C 1
ATOM 694 O O . GLU A 1 90 ? 8.526 4.325 -14.220 1.00 71.81 90 GLU A O 1
ATOM 699 N N . LYS A 1 91 ? 8.734 4.138 -12.000 1.00 71.31 91 LYS A N 1
ATOM 700 C CA . LYS A 1 91 ? 10.195 3.994 -12.050 1.00 71.31 91 LYS A CA 1
ATOM 701 C C . LYS A 1 91 ? 10.622 2.646 -12.625 1.00 71.31 91 LYS A C 1
ATOM 703 O O . LYS A 1 91 ? 11.604 2.613 -13.359 1.00 71.31 91 LYS A O 1
ATOM 708 N N . ALA A 1 92 ? 9.905 1.564 -12.325 1.00 71.06 92 ALA A N 1
ATOM 709 C CA . ALA A 1 92 ? 10.182 0.248 -12.896 1.00 71.06 92 ALA A CA 1
ATOM 710 C C . ALA A 1 92 ? 9.951 0.222 -14.418 1.00 71.06 92 ALA A C 1
ATOM 712 O O . ALA A 1 92 ? 10.803 -0.280 -15.143 1.00 71.06 92 ALA A O 1
ATOM 713 N N . GLU A 1 93 ? 8.877 0.844 -14.911 1.00 74.62 93 GLU A N 1
ATOM 714 C CA . GLU A 1 93 ? 8.609 0.983 -16.352 1.00 74.62 93 GLU A CA 1
ATOM 715 C C . GLU A 1 93 ? 9.745 1.727 -17.074 1.00 74.62 93 GLU A C 1
ATOM 717 O O . GLU A 1 93 ? 10.249 1.265 -18.096 1.00 74.62 93 GLU A O 1
ATOM 722 N N . LYS A 1 94 ? 10.247 2.822 -16.488 1.00 76.12 94 LYS A N 1
ATOM 723 C CA . LYS A 1 94 ? 11.413 3.545 -17.030 1.00 76.12 94 LYS A CA 1
ATOM 724 C C . LYS A 1 94 ? 12.685 2.692 -17.056 1.00 76.12 94 LYS A C 1
ATOM 726 O O . LYS A 1 94 ? 13.521 2.882 -17.937 1.00 76.12 94 LYS A O 1
ATOM 731 N N . VAL A 1 95 ? 12.865 1.776 -16.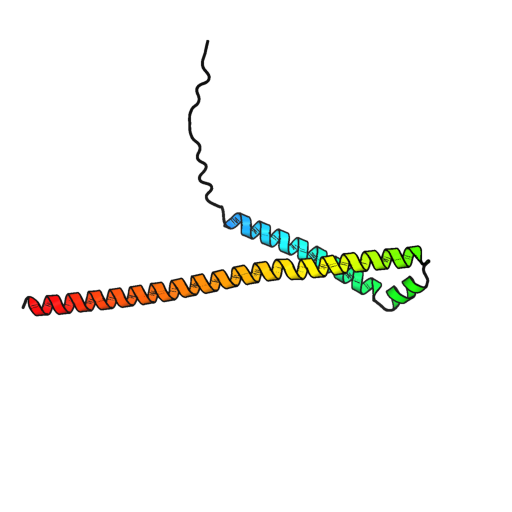101 1.00 72.75 95 VAL A N 1
ATOM 732 C CA . VAL A 1 95 ? 14.008 0.847 -16.096 1.00 72.75 95 VAL A CA 1
ATOM 733 C C . VAL A 1 95 ? 13.895 -0.146 -17.252 1.00 72.75 95 VAL A C 1
ATOM 735 O O . VAL A 1 95 ? 14.880 -0.328 -17.965 1.00 72.75 95 VAL A O 1
ATOM 738 N N . ASP A 1 96 ? 12.711 -0.711 -17.493 1.00 79.38 96 ASP A N 1
ATOM 739 C CA . ASP A 1 96 ? 12.476 -1.631 -18.613 1.00 79.38 96 ASP A CA 1
ATOM 740 C C . ASP A 1 96 ? 12.702 -0.943 -19.974 1.00 79.38 96 ASP A C 1
ATOM 742 O O . ASP A 1 96 ? 13.364 -1.505 -20.850 1.00 79.38 96 ASP A O 1
ATOM 746 N N . GLU A 1 97 ? 12.240 0.304 -20.142 1.00 87.62 97 GLU A N 1
ATOM 747 C CA . GLU A 1 97 ? 12.495 1.106 -21.351 1.00 87.62 97 GLU A CA 1
ATOM 748 C C . GLU A 1 97 ? 13.994 1.340 -21.594 1.00 87.62 97 GLU A C 1
ATOM 750 O O . GLU A 1 97 ? 14.482 1.212 -22.722 1.00 87.62 97 GLU A O 1
ATOM 755 N N . ILE A 1 98 ? 14.749 1.659 -20.537 1.00 78.88 98 ILE A N 1
ATOM 756 C CA . ILE A 1 98 ? 16.201 1.849 -20.619 1.00 78.88 98 ILE A CA 1
ATOM 757 C C . ILE A 1 98 ? 16.887 0.531 -20.991 1.00 78.88 98 ILE A C 1
ATOM 759 O O . ILE A 1 98 ? 17.751 0.522 -21.870 1.00 78.88 98 ILE A O 1
ATOM 763 N N . THR A 1 99 ? 16.502 -0.581 -20.364 1.00 88.12 99 THR A N 1
ATOM 764 C CA . THR A 1 99 ? 17.044 -1.909 -20.673 1.00 88.12 99 THR A CA 1
ATOM 765 C C . THR A 1 99 ? 16.808 -2.282 -22.134 1.00 88.12 99 THR A C 1
ATOM 767 O O . THR A 1 99 ? 17.751 -2.698 -22.809 1.00 88.12 99 THR A O 1
ATOM 770 N N . GLN A 1 100 ? 15.604 -2.045 -22.659 1.00 91.00 100 GLN A N 1
ATOM 771 C CA . GLN A 1 100 ? 15.295 -2.293 -24.067 1.00 91.00 100 GLN A CA 1
ATOM 772 C C . GLN A 1 100 ? 16.152 -1.427 -25.003 1.00 91.00 100 GLN A C 1
ATOM 774 O O . GLN A 1 100 ? 16.707 -1.929 -25.981 1.00 91.00 100 GLN A O 1
ATOM 779 N N . ALA A 1 101 ? 16.325 -0.139 -24.687 1.00 88.75 101 ALA A N 1
ATOM 780 C CA . ALA A 1 101 ? 17.159 0.762 -25.482 1.00 88.75 101 ALA A CA 1
ATOM 781 C C . ALA A 1 101 ? 18.637 0.323 -25.519 1.00 88.75 101 ALA A C 1
ATOM 783 O O . ALA A 1 101 ? 19.309 0.481 -26.544 1.00 88.75 101 ALA A O 1
ATOM 784 N N . PHE A 1 102 ? 19.151 -0.254 -24.425 1.00 84.50 102 PHE A N 1
ATOM 785 C CA . PHE A 1 102 ? 20.490 -0.844 -24.392 1.00 84.50 102 PHE A CA 1
ATOM 786 C C . PHE A 1 102 ? 20.599 -2.083 -25.287 1.00 84.50 102 PHE A C 1
ATOM 788 O O . PHE A 1 102 ? 21.551 -2.175 -26.064 1.00 84.50 102 PHE A O 1
ATOM 795 N N . GLU A 1 103 ? 19.626 -2.997 -25.232 1.00 93.94 103 GLU A N 1
ATOM 796 C CA . GLU A 1 103 ? 19.604 -4.183 -26.100 1.00 93.94 103 GLU A CA 1
ATOM 797 C C . GLU A 1 103 ? 19.553 -3.807 -27.589 1.00 93.94 103 GLU A C 1
ATOM 799 O O . GLU A 1 103 ? 20.303 -4.358 -28.403 1.00 93.94 103 GLU A O 1
ATOM 804 N N . ASP A 1 104 ? 18.722 -2.826 -27.948 1.00 95.69 104 ASP A N 1
ATOM 805 C CA . ASP A 1 104 ? 18.601 -2.338 -29.323 1.00 95.69 104 ASP A CA 1
ATOM 806 C C . ASP A 1 104 ? 19.897 -1.673 -29.812 1.00 95.69 104 ASP A C 1
ATOM 808 O O . ASP A 1 104 ? 20.329 -1.890 -30.950 1.00 95.69 104 ASP A O 1
ATOM 812 N N . SER A 1 105 ? 20.558 -0.904 -28.943 1.00 88.00 105 SER A N 1
ATOM 813 C CA . SER A 1 105 ? 21.849 -0.268 -29.226 1.00 88.00 105 SER A CA 1
ATOM 814 C C . SER A 1 105 ? 22.961 -1.295 -29.457 1.00 88.00 105 SER A C 1
ATOM 816 O O . SER A 1 105 ? 23.709 -1.201 -30.436 1.00 88.00 105 SER A O 1
ATOM 818 N N . ASP A 1 106 ? 23.047 -2.327 -28.612 1.00 93.25 106 ASP A N 1
ATOM 819 C CA . ASP A 1 106 ? 24.026 -3.402 -28.783 1.00 93.25 106 ASP A CA 1
ATOM 820 C C . ASP A 1 106 ? 23.785 -4.178 -30.080 1.00 93.25 106 ASP A C 1
ATOM 822 O O . ASP A 1 106 ? 24.730 -4.479 -30.819 1.00 93.25 106 ASP A O 1
ATOM 826 N N . LYS A 1 107 ? 22.520 -4.432 -30.423 1.00 95.25 107 LYS A N 1
ATOM 827 C CA . LYS A 1 107 ? 22.163 -5.063 -31.694 1.00 95.25 107 LYS A CA 1
ATOM 828 C C . LYS A 1 107 ? 22.580 -4.207 -32.892 1.00 95.25 107 LYS A C 1
ATOM 830 O O . LYS A 1 107 ? 23.228 -4.726 -33.806 1.00 95.25 107 LYS A O 1
ATOM 835 N N . ALA A 1 108 ? 22.284 -2.907 -32.872 1.00 95.50 108 ALA A N 1
ATOM 836 C CA . ALA A 1 108 ? 22.683 -1.972 -33.924 1.00 95.50 108 ALA A CA 1
ATOM 837 C C . ALA A 1 108 ? 24.213 -1.909 -34.085 1.00 95.50 108 ALA A C 1
ATOM 839 O O . ALA A 1 108 ? 24.737 -1.946 -35.201 1.00 95.50 108 ALA A O 1
ATOM 840 N N . ARG A 1 109 ? 24.949 -1.904 -32.969 1.00 91.31 109 ARG A N 1
ATOM 841 C CA . ARG A 1 109 ? 26.416 -1.929 -32.953 1.00 91.31 109 ARG A CA 1
ATOM 842 C C . ARG A 1 109 ? 26.987 -3.211 -33.562 1.00 91.31 109 ARG A C 1
ATOM 844 O O . ARG A 1 109 ? 27.987 -3.163 -34.282 1.00 91.31 109 ARG A O 1
ATOM 851 N N . GLU A 1 110 ? 26.387 -4.369 -33.296 1.00 94.56 110 GLU A N 1
ATOM 852 C CA . GLU A 1 110 ? 26.814 -5.634 -33.904 1.00 94.56 110 GLU A CA 1
ATOM 853 C C . GLU A 1 110 ? 26.508 -5.698 -35.407 1.00 94.56 110 GLU A C 1
ATOM 855 O O . GLU A 1 110 ? 27.307 -6.230 -36.187 1.00 94.56 110 GLU A O 1
ATOM 860 N N . GLU A 1 111 ? 25.391 -5.122 -35.847 1.00 94.62 111 GLU A N 1
ATOM 861 C CA . GLU A 1 111 ? 25.068 -4.979 -37.270 1.00 94.62 111 GLU A CA 1
ATOM 862 C C . GLU A 1 111 ? 26.055 -4.049 -37.990 1.00 94.62 111 GLU A C 1
ATOM 864 O O . GLU A 1 111 ? 26.543 -4.390 -39.074 1.00 94.62 111 GLU A O 1
ATOM 869 N N . GLU A 1 112 ? 26.442 -2.933 -37.369 1.00 92.06 112 GLU A N 1
ATOM 870 C CA . GLU A 1 112 ? 27.461 -2.030 -37.907 1.00 92.06 112 GLU A CA 1
ATOM 871 C C . GLU A 1 112 ? 28.819 -2.736 -38.050 1.00 92.06 112 GLU A C 1
ATOM 87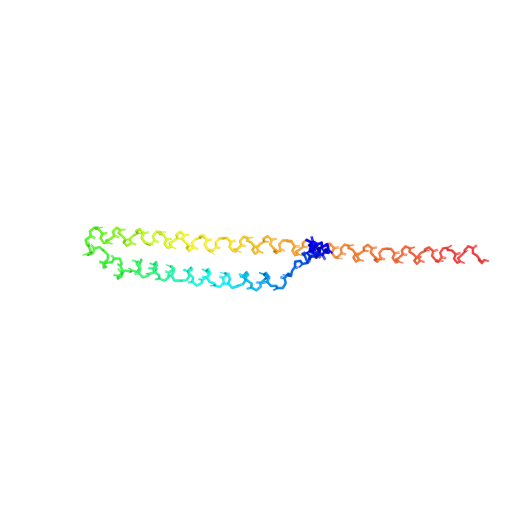3 O O . GLU A 1 112 ? 29.422 -2.704 -39.127 1.00 92.06 112 GLU A O 1
ATOM 878 N N . LYS A 1 113 ? 29.273 -3.469 -37.022 1.00 93.12 113 LYS A N 1
ATOM 879 C CA . LYS A 1 113 ? 30.510 -4.272 -37.092 1.00 93.12 113 LYS A CA 1
ATOM 880 C C . LYS A 1 113 ? 30.470 -5.291 -38.230 1.00 93.12 113 LYS A C 1
ATOM 882 O O . LYS A 1 113 ? 31.469 -5.464 -38.933 1.00 93.12 113 LYS A O 1
ATOM 887 N N . LYS A 1 114 ? 29.337 -5.975 -38.432 1.00 95.00 114 LYS A N 1
ATOM 888 C CA . LYS A 1 114 ? 29.156 -6.921 -39.548 1.00 95.00 114 LYS A CA 1
ATOM 889 C C . LYS A 1 114 ? 29.219 -6.208 -40.899 1.00 95.00 114 LYS A C 1
ATOM 891 O O . LYS A 1 114 ? 29.903 -6.693 -41.799 1.00 95.00 114 LYS A O 1
ATOM 896 N N . SER A 1 115 ? 28.560 -5.055 -41.028 1.00 92.50 115 SER A N 1
ATOM 897 C CA . SER A 1 115 ? 28.574 -4.222 -42.238 1.00 92.50 115 SER A CA 1
ATOM 898 C C . SER A 1 115 ? 29.985 -3.747 -42.592 1.00 92.50 115 SER A C 1
ATOM 900 O O . SER A 1 115 ? 30.397 -3.847 -43.749 1.00 92.50 115 SER A O 1
ATOM 902 N N . LEU A 1 116 ? 30.755 -3.289 -41.599 1.00 91.31 116 LEU A N 1
ATOM 903 C CA . LEU A 1 116 ? 32.145 -2.865 -41.774 1.00 91.31 116 LEU A CA 1
ATOM 904 C C . LEU A 1 116 ? 33.036 -4.024 -42.235 1.00 91.31 116 LEU A C 1
ATOM 906 O O . LEU A 1 116 ? 33.698 -3.896 -43.264 1.00 91.31 116 LEU A O 1
ATOM 910 N N . ARG A 1 117 ? 32.965 -5.185 -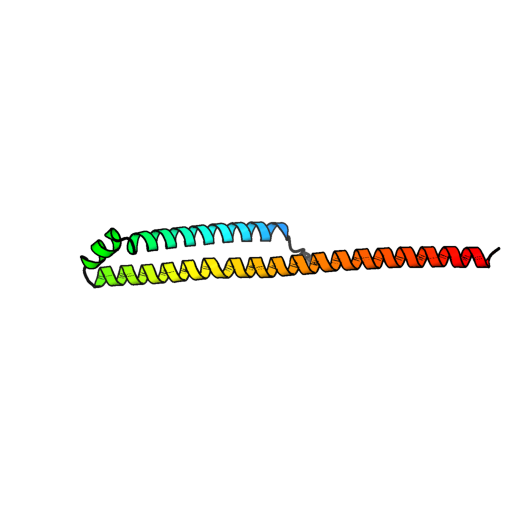41.568 1.00 90.31 117 ARG A N 1
ATOM 911 C CA . ARG A 1 117 ? 33.706 -6.394 -41.981 1.00 90.31 117 ARG A CA 1
ATOM 912 C C . ARG A 1 117 ? 33.367 -6.817 -43.412 1.00 90.31 117 ARG A C 1
ATOM 914 O O . ARG A 1 117 ? 34.256 -7.175 -44.181 1.00 90.31 117 ARG A O 1
ATOM 921 N N . PHE A 1 118 ? 32.091 -6.757 -43.800 1.00 89.06 118 PHE A N 1
ATOM 922 C CA . PHE A 1 118 ? 31.675 -7.054 -45.175 1.00 89.06 118 PHE A CA 1
ATOM 923 C C . PHE A 1 118 ? 32.286 -6.077 -46.187 1.00 89.06 118 PHE A C 1
ATOM 925 O O . PHE A 1 118 ? 32.728 -6.490 -47.262 1.00 89.06 118 PHE A O 1
ATOM 932 N N . ARG A 1 119 ? 32.332 -4.786 -45.841 1.00 88.69 119 ARG A N 1
ATOM 933 C CA . ARG A 1 119 ? 32.910 -3.726 -46.676 1.00 88.69 119 ARG A CA 1
ATOM 934 C C . ARG A 1 119 ? 34.413 -3.911 -46.870 1.00 88.69 119 ARG A C 1
ATOM 936 O O . ARG A 1 119 ? 34.885 -3.793 -47.998 1.00 88.69 119 ARG A O 1
ATOM 943 N N . GLU A 1 120 ? 35.137 -4.254 -45.808 1.00 87.56 120 GLU A N 1
ATOM 944 C CA . GLU A 1 120 ? 36.576 -4.543 -45.846 1.00 87.56 120 GLU A CA 1
ATOM 945 C C . GLU A 1 120 ? 36.891 -5.738 -46.757 1.00 87.56 120 GLU A C 1
ATOM 947 O O . GLU A 1 120 ? 37.739 -5.639 -47.644 1.00 87.56 120 GLU A O 1
ATOM 952 N N . VAL A 1 121 ? 36.147 -6.843 -46.621 1.00 87.19 121 VAL A N 1
ATOM 953 C CA . VAL A 1 121 ? 36.309 -8.033 -47.479 1.00 87.19 121 VAL A CA 1
ATOM 954 C C . VAL A 1 121 ? 36.006 -7.713 -48.948 1.00 87.19 121 VAL A C 1
ATOM 956 O O . VAL A 1 121 ? 36.717 -8.161 -49.850 1.00 87.19 121 VAL A O 1
ATOM 959 N N . ALA A 1 122 ? 34.964 -6.922 -49.211 1.00 86.25 122 ALA A N 1
ATOM 960 C CA . ALA A 1 122 ? 34.599 -6.510 -50.565 1.00 86.25 122 ALA A CA 1
ATOM 961 C C . ALA A 1 122 ? 35.591 -5.511 -51.189 1.00 86.25 122 ALA A C 1
ATOM 963 O O . ALA A 1 122 ? 35.674 -5.432 -52.417 1.00 86.25 122 ALA A O 1
ATOM 964 N N . ALA A 1 123 ? 36.312 -4.737 -50.375 1.00 84.19 123 ALA A N 1
ATOM 965 C CA . ALA A 1 123 ? 37.385 -3.858 -50.830 1.00 84.19 123 ALA A CA 1
ATOM 966 C C . ALA A 1 123 ? 38.649 -4.663 -51.171 1.00 84.19 123 ALA A C 1
ATOM 968 O O . ALA A 1 123 ? 39.189 -4.491 -52.258 1.00 84.19 123 ALA A O 1
ATOM 969 N N . ALA A 1 124 ? 39.049 -5.612 -50.315 1.00 80.38 124 ALA A N 1
ATOM 970 C CA . ALA A 1 124 ? 40.220 -6.468 -50.533 1.00 80.38 124 ALA A CA 1
ATOM 971 C C . ALA A 1 124 ? 40.115 -7.349 -51.793 1.00 80.38 124 ALA A C 1
ATOM 973 O O . ALA A 1 124 ? 41.115 -7.618 -52.448 1.00 80.38 124 ALA A O 1
ATOM 974 N N . ARG A 1 125 ? 38.900 -7.773 -52.169 1.00 77.12 125 ARG A N 1
ATOM 975 C CA . ARG A 1 125 ? 38.652 -8.518 -53.419 1.00 77.12 125 ARG A CA 1
ATOM 976 C C . ARG A 1 125 ? 38.723 -7.673 -54.693 1.00 77.12 125 ARG A C 1
ATOM 978 O O . ARG A 1 125 ? 38.743 -8.244 -55.773 1.00 77.12 125 ARG A O 1
ATOM 985 N N . ARG A 1 126 ? 38.680 -6.342 -54.588 1.00 72.75 126 ARG A N 1
ATOM 986 C CA . ARG A 1 126 ? 38.728 -5.427 -55.742 1.00 72.75 126 ARG A CA 1
ATOM 987 C C . ARG A 1 126 ? 40.132 -4.893 -56.033 1.00 72.75 126 ARG A C 1
ATOM 989 O O . ARG A 1 126 ? 40.313 -4.245 -57.056 1.00 72.75 126 ARG A O 1
ATOM 996 N N . SER A 1 127 ? 41.092 -5.132 -55.144 1.00 68.12 127 SER A N 1
ATOM 997 C CA . SER A 1 127 ? 42.467 -4.625 -55.220 1.00 68.12 127 SER A CA 1
ATOM 998 C C . SER A 1 127 ? 43.528 -5.700 -55.503 1.00 68.12 127 SER A C 1
ATOM 1000 O O . SER A 1 127 ? 44.712 -5.368 -55.511 1.00 68.12 127 SER A O 1
ATOM 1002 N N . GLY A 1 128 ? 43.124 -6.952 -55.744 1.00 52.34 128 GLY A N 1
ATOM 1003 C CA . GLY A 1 128 ? 43.979 -8.043 -56.236 1.00 52.34 128 GLY A CA 1
ATOM 1004 C C . GLY A 1 128 ? 43.513 -8.526 -57.598 1.00 52.34 128 GLY A C 1
ATOM 1005 O O . GLY A 1 128 ? 44.391 -8.919 -58.393 1.00 52.34 128 GLY A O 1
#

Radius of gyration: 31.33 Å; chains: 1; bounding box: 66×65×82 Å

Organism: Parasponia andersonii (NCBI:txid3476)

Foldseek 3Di:
DDDDDDDDDDPPVPPPPPVVVVVVVVVVLVVLVVLLVVLVVLLCCCPPPVNVVVLVPDDPVSNVVSVVSNVVSVVSNVCSVPVVVVVVVVVVVVVVVVVVVVVVVVVVVVVVVVVVVVVVVVVVVVPD

Sequence (128 aa):
MSHLELSKETATSLEPNLVDKDGELFALLNQLLEKACMSIAFIDRVTSEEGWERMKRRSAKVAFGSTMRMLANTAVAAILMHDPVLECLEKAEKVDEITQAFEDSDKAREEEKKSLRFREVAAARRSG